Protein AF-A0A967WAJ5-F1 (afdb_monomer_lite)

Foldseek 3Di:
DCCVVPPDFAAFEEEEEQDDPCVVVVCCVVPVVCVVGYHYDYFYCDPVCPPRLVVLVVSLPPGQKYKYKYFPPGVSVVSCVVPFAWDDWDDDPRIIITMTGSD

Radius of gyration: 12.49 Å; chains: 1; bounding box: 31×26×28 Å

Structure (mmCIF, N/CA/C/O backbone):
data_AF-A0A967WAJ5-F1
#
_entry.id   AF-A0A967WAJ5-F1
#
loop_
_atom_site.group_PDB
_atom_site.id
_atom_site.type_symbol
_atom_site.label_atom_id
_atom_site.label_alt_id
_atom_site.label_comp_id
_atom_site.label_asym_id
_ato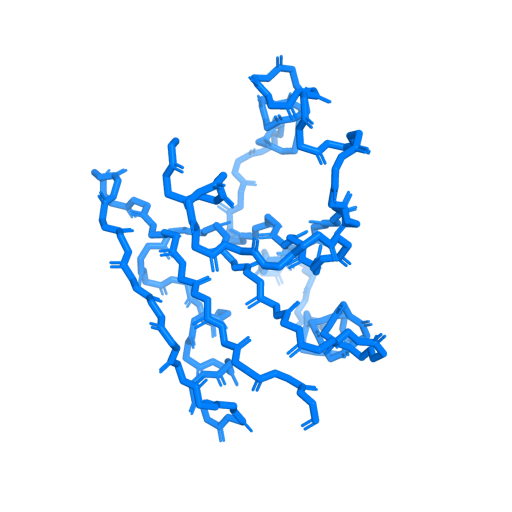m_site.label_entity_id
_atom_site.label_seq_id
_atom_site.pdbx_PDB_ins_code
_atom_site.Cartn_x
_atom_site.Cartn_y
_atom_site.Cartn_z
_atom_site.occupancy
_atom_site.B_iso_or_equiv
_atom_site.auth_seq_id
_atom_site.auth_comp_id
_atom_site.auth_asym_id
_atom_site.auth_atom_id
_atom_site.pdbx_PDB_model_num
ATOM 1 N N . GLU A 1 1 ? -4.943 13.243 3.981 1.00 66.88 1 GLU A N 1
ATOM 2 C CA . GLU A 1 1 ? -6.394 13.214 4.271 1.00 66.88 1 GLU A CA 1
ATOM 3 C C . GLU A 1 1 ? -7.033 11.904 3.836 1.00 66.88 1 GLU A C 1
ATOM 5 O O . GLU A 1 1 ? -7.656 11.297 4.688 1.00 66.88 1 GLU A O 1
ATOM 10 N N . ALA A 1 2 ? -6.779 11.408 2.617 1.00 78.44 2 ALA A N 1
ATOM 11 C CA . ALA A 1 2 ? -7.256 10.102 2.125 1.00 78.44 2 ALA A CA 1
ATOM 12 C C . ALA A 1 2 ? -7.174 8.956 3.158 1.00 78.44 2 ALA A C 1
ATOM 14 O O . ALA A 1 2 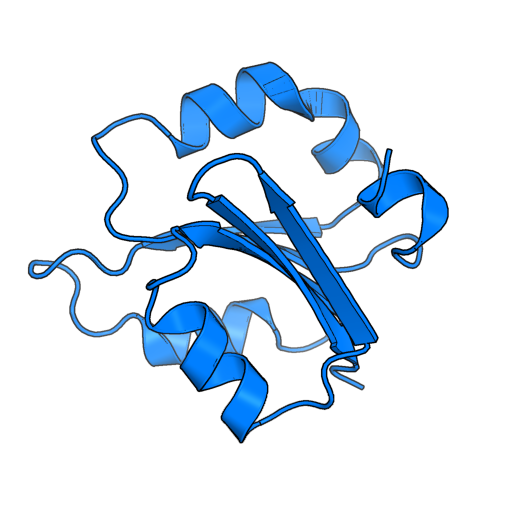? -8.201 8.460 3.599 1.00 78.44 2 ALA A O 1
ATOM 15 N N . LEU A 1 3 ? -5.980 8.622 3.674 1.00 79.81 3 LEU A N 1
ATOM 16 C CA . LEU A 1 3 ? -5.842 7.570 4.701 1.00 79.81 3 LEU A CA 1
ATOM 17 C C . LEU A 1 3 ? -6.704 7.802 5.953 1.00 79.81 3 LEU A C 1
ATOM 19 O O . LEU A 1 3 ? -7.209 6.851 6.528 1.00 79.81 3 LEU A O 1
ATOM 23 N N . ARG A 1 4 ? -6.899 9.054 6.383 1.00 79.31 4 ARG A N 1
ATOM 24 C CA . ARG A 1 4 ? -7.729 9.348 7.565 1.00 79.31 4 ARG A CA 1
ATOM 25 C C . ARG A 1 4 ? -9.223 9.186 7.293 1.00 79.31 4 ARG A C 1
ATOM 27 O O . ARG A 1 4 ? -9.968 8.954 8.237 1.00 79.31 4 ARG A O 1
ATOM 34 N N . ASN A 1 5 ? -9.646 9.363 6.046 1.00 83.12 5 ASN A N 1
ATOM 35 C CA . ASN A 1 5 ? -11.051 9.315 5.661 1.00 83.12 5 ASN A CA 1
ATOM 36 C C . ASN A 1 5 ? -11.477 7.903 5.245 1.00 83.12 5 ASN A C 1
ATOM 38 O O . ASN A 1 5 ? -12.609 7.513 5.519 1.00 83.12 5 ASN A O 1
ATOM 42 N N . ASP A 1 6 ? -10.569 7.151 4.619 1.00 86.44 6 ASP A N 1
ATOM 43 C CA . ASP A 1 6 ? -10.922 5.947 3.864 1.00 86.44 6 ASP A CA 1
ATOM 44 C C . ASP A 1 6 ? -10.317 4.654 4.434 1.00 86.44 6 ASP A C 1
ATOM 46 O O . ASP A 1 6 ? -10.857 3.572 4.193 1.00 86.44 6 ASP A O 1
ATOM 50 N N . ALA A 1 7 ? -9.212 4.728 5.187 1.00 85.88 7 ALA A N 1
ATOM 51 C CA . ALA A 1 7 ? -8.581 3.540 5.761 1.00 85.88 7 ALA A CA 1
ATOM 52 C C . ALA A 1 7 ? -9.214 3.159 7.106 1.00 85.88 7 ALA A C 1
ATOM 54 O O . ALA A 1 7 ? -9.475 4.012 7.959 1.00 85.88 7 ALA A O 1
ATOM 55 N N . LEU A 1 8 ? -9.414 1.858 7.329 1.00 87.44 8 LEU A N 1
ATOM 56 C CA . LEU A 1 8 ? -9.846 1.355 8.631 1.00 87.44 8 LEU A CA 1
ATOM 57 C C . LEU A 1 8 ? -8.738 1.533 9.688 1.00 87.44 8 LEU A C 1
ATOM 59 O O . LEU A 1 8 ? -7.556 1.370 9.370 1.00 87.44 8 LEU A O 1
ATOM 63 N N . PRO A 1 9 ? -9.088 1.813 10.959 1.00 84.94 9 PRO A N 1
ATOM 64 C CA . PRO A 1 9 ? -8.113 1.825 12.046 1.00 84.94 9 PRO A CA 1
ATOM 65 C C . PRO A 1 9 ? -7.336 0.505 12.114 1.00 84.94 9 PRO A C 1
ATOM 67 O O . PRO A 1 9 ? -7.939 -0.567 12.082 1.00 84.94 9 PRO A O 1
ATOM 70 N N . GLY A 1 10 ? -6.007 0.583 12.219 1.00 84.81 10 GLY A N 1
ATOM 71 C CA . GLY A 1 10 ? -5.143 -0.599 12.246 1.00 84.81 10 GLY A CA 1
ATOM 72 C C . GLY A 1 10 ? -4.859 -1.232 10.881 1.00 84.81 10 GLY A C 1
ATOM 73 O O . GLY A 1 10 ? -4.177 -2.249 10.845 1.00 84.81 10 GLY A O 1
ATOM 74 N N . ALA A 1 11 ? -5.328 -0.645 9.772 1.00 88.94 11 ALA A N 1
ATOM 75 C CA . ALA A 1 11 ? -4.940 -1.088 8.435 1.00 88.94 11 ALA A CA 1
ATOM 76 C C . ALA A 1 11 ? -3.412 -1.072 8.247 1.00 88.94 11 ALA A C 1
ATOM 78 O O . ALA A 1 11 ? -2.693 -0.257 8.842 1.00 88.94 11 ALA A O 1
ATOM 79 N N . ARG A 1 12 ? -2.929 -1.946 7.362 1.00 92.00 12 ARG A N 1
ATOM 80 C CA . ARG A 1 12 ? -1.536 -1.971 6.924 1.00 92.00 12 ARG A CA 1
ATOM 81 C C . ARG A 1 12 ? -1.286 -0.825 5.955 1.00 92.00 12 ARG A C 1
ATOM 83 O O . ARG A 1 12 ? -1.997 -0.697 4.962 1.00 92.00 12 ARG A O 1
ATOM 90 N N . VAL A 1 13 ? -0.228 -0.053 6.185 1.00 87.44 13 VAL A N 1
ATOM 91 C CA . VAL A 1 13 ? 0.310 0.901 5.204 1.00 87.44 13 VAL A CA 1
ATOM 92 C C . VAL A 1 13 ? 1.697 0.432 4.777 1.00 87.44 13 VAL A C 1
ATOM 94 O O . VAL A 1 13 ? 2.585 0.242 5.605 1.00 87.44 13 VAL A O 1
ATOM 97 N N . VAL A 1 14 ? 1.876 0.227 3.479 1.00 86.56 14 VAL A N 1
ATOM 98 C CA . VAL A 1 14 ? 3.139 -0.130 2.843 1.00 86.56 14 VAL A CA 1
ATOM 99 C C . VAL A 1 14 ? 3.655 1.079 2.083 1.00 86.56 14 VAL A C 1
ATOM 101 O O . VAL A 1 14 ? 2.934 1.689 1.295 1.00 86.56 14 VAL A O 1
ATOM 104 N N . VAL A 1 15 ? 4.919 1.399 2.300 1.00 85.25 15 VAL A N 1
ATOM 105 C CA . VAL A 1 15 ? 5.670 2.376 1.512 1.00 85.25 15 VAL A CA 1
ATOM 106 C C . VAL A 1 15 ? 6.612 1.597 0.607 1.00 85.25 15 VAL A C 1
ATOM 108 O O . VAL A 1 15 ? 7.337 0.726 1.090 1.00 85.25 15 VAL A O 1
ATOM 111 N N . GLY A 1 16 ? 6.577 1.810 -0.704 1.00 80.25 16 GLY A N 1
ATOM 112 C CA . GLY A 1 16 ? 7.365 0.959 -1.593 1.00 80.25 16 GLY A CA 1
ATOM 113 C C . GLY A 1 16 ? 7.726 1.558 -2.939 1.00 80.25 16 GLY A C 1
ATOM 114 O O . GLY A 1 16 ? 7.232 2.610 -3.328 1.00 80.25 16 GLY A O 1
ATOM 115 N N . GLY A 1 17 ? 8.593 0.847 -3.659 1.00 70.19 17 GLY A N 1
ATOM 116 C CA . GLY A 1 17 ? 9.124 1.245 -4.964 1.00 70.19 17 GLY A CA 1
ATOM 117 C C . GLY A 1 17 ? 10.648 1.146 -5.053 1.00 70.19 17 GLY A C 1
ATOM 118 O O . GLY A 1 17 ? 11.303 0.678 -4.117 1.00 70.19 17 GLY A O 1
ATOM 119 N N . ASP A 1 18 ? 11.182 1.578 -6.201 1.00 65.06 18 ASP A N 1
ATOM 120 C CA . ASP A 1 18 ? 12.613 1.829 -6.449 1.00 65.06 18 ASP A CA 1
ATOM 121 C C . ASP A 1 18 ? 12.989 3.151 -5.765 1.00 65.06 18 ASP A C 1
ATOM 123 O O . ASP A 1 18 ? 13.097 4.219 -6.375 1.00 65.06 18 ASP A O 1
ATOM 127 N N . GLU A 1 19 ? 12.985 3.124 -4.436 1.00 58.97 19 GLU A N 1
ATOM 128 C CA . GLU A 1 19 ? 13.165 4.323 -3.640 1.00 58.97 19 GLU A CA 1
ATOM 129 C C . GLU A 1 19 ? 14.635 4.741 -3.640 1.00 58.97 19 GLU A C 1
ATOM 131 O O . GLU A 1 19 ? 15.515 4.026 -3.158 1.00 58.97 19 GLU A O 1
ATOM 136 N N . ALA A 1 20 ? 14.909 5.972 -4.082 1.00 51.72 20 ALA A N 1
ATOM 137 C CA . ALA A 1 20 ? 16.189 6.601 -3.800 1.00 51.72 20 ALA A CA 1
ATOM 138 C C . ALA A 1 20 ? 16.445 6.569 -2.282 1.00 51.72 20 ALA A C 1
ATOM 140 O O . ALA A 1 20 ? 15.581 6.946 -1.487 1.00 51.72 20 ALA A O 1
ATOM 141 N N . SER A 1 21 ? 17.638 6.116 -1.890 1.00 50.72 21 SER A N 1
ATOM 142 C CA . SER A 1 21 ? 18.124 6.046 -0.504 1.00 50.72 21 SER A CA 1
ATOM 143 C C . SER A 1 21 ? 17.536 7.152 0.396 1.00 50.72 21 SER A C 1
ATOM 145 O O . SER A 1 21 ? 17.919 8.314 0.274 1.00 50.72 21 SER A O 1
ATOM 147 N N . GLY A 1 22 ? 16.629 6.799 1.316 1.00 54.12 22 GLY A N 1
ATOM 148 C CA . GLY A 1 22 ? 16.075 7.728 2.312 1.00 54.12 22 GLY A CA 1
ATOM 149 C C . GLY A 1 22 ? 14.579 8.043 2.217 1.00 54.12 22 GLY A C 1
ATOM 150 O O . GLY A 1 22 ? 14.094 8.771 3.080 1.00 54.12 22 GLY A O 1
ATOM 151 N N . ALA A 1 23 ? 13.827 7.495 1.261 1.00 59.09 23 ALA A N 1
ATOM 152 C CA . ALA A 1 23 ? 12.384 7.747 1.185 1.00 59.09 23 ALA A CA 1
ATOM 153 C C . ALA A 1 23 ? 11.579 7.133 2.353 1.00 59.09 23 ALA A C 1
ATOM 155 O O . ALA A 1 23 ? 10.699 7.817 2.866 1.00 59.09 23 ALA A O 1
ATOM 156 N N . GLN A 1 24 ? 12.003 6.003 2.935 1.00 60.28 24 GLN A N 1
ATOM 157 C CA . GLN A 1 24 ? 11.527 5.570 4.263 1.00 60.28 24 GLN A CA 1
ATOM 158 C C . GLN A 1 24 ? 11.695 6.657 5.342 1.00 60.28 24 GLN A C 1
ATOM 160 O O . GLN A 1 24 ? 10.772 6.913 6.104 1.00 60.28 24 GLN A O 1
ATOM 165 N N . ARG A 1 25 ? 12.853 7.334 5.399 1.00 62.34 25 ARG A N 1
ATOM 166 C CA . ARG A 1 25 ? 13.093 8.407 6.382 1.00 62.34 25 ARG A CA 1
ATOM 167 C C . ARG A 1 25 ? 12.206 9.615 6.100 1.00 62.34 25 ARG A C 1
ATOM 169 O O . ARG A 1 25 ? 11.624 10.156 7.025 1.00 62.34 25 ARG A O 1
ATOM 176 N N . VAL A 1 26 ? 12.076 10.020 4.837 1.00 60.53 26 VAL A N 1
ATOM 177 C CA . VAL A 1 26 ? 11.172 11.114 4.452 1.00 60.53 26 VAL A CA 1
ATOM 178 C C . VAL A 1 26 ? 9.726 10.760 4.796 1.00 60.53 26 VAL A C 1
ATOM 180 O O . VAL A 1 26 ? 9.000 11.617 5.294 1.00 60.53 26 VAL A O 1
ATOM 183 N N . PHE A 1 27 ? 9.309 9.511 4.591 1.00 65.88 27 PHE A N 1
ATOM 184 C CA . PHE A 1 27 ? 7.986 9.040 4.973 1.00 65.88 27 PHE A CA 1
ATOM 185 C C . PHE A 1 27 ? 7.794 9.073 6.494 1.00 65.88 27 PHE A C 1
ATOM 187 O O . PHE A 1 27 ? 6.814 9.643 6.969 1.00 65.88 27 PHE A O 1
ATOM 194 N N . ASP A 1 28 ? 8.745 8.534 7.256 1.00 65.00 28 ASP A N 1
ATOM 195 C CA . ASP A 1 28 ? 8.705 8.515 8.719 1.00 65.00 28 ASP A CA 1
ATOM 196 C C . ASP A 1 28 ? 8.688 9.937 9.312 1.00 65.00 28 ASP A C 1
ATOM 198 O O . ASP A 1 28 ? 7.873 10.229 10.191 1.00 65.00 28 ASP A O 1
ATOM 202 N N . ASP A 1 29 ? 9.513 10.846 8.782 1.00 64.50 29 ASP A N 1
ATOM 203 C CA . ASP A 1 29 ? 9.595 12.246 9.217 1.00 64.50 29 ASP A CA 1
ATOM 204 C C . ASP A 1 29 ? 8.324 13.035 8.852 1.00 64.50 29 ASP A C 1
ATOM 206 O O . ASP A 1 29 ? 7.846 13.863 9.630 1.00 64.50 29 ASP A O 1
ATOM 210 N N . THR A 1 30 ? 7.750 12.778 7.673 1.00 61.91 30 THR A N 1
ATOM 211 C CA . THR A 1 30 ? 6.575 13.511 7.168 1.00 61.91 30 THR A CA 1
ATOM 212 C C . THR A 1 30 ? 5.271 12.991 7.774 1.00 61.91 30 THR A C 1
ATOM 214 O O . THR A 1 30 ? 4.321 13.753 7.973 1.00 61.91 30 THR A O 1
ATOM 217 N N . TYR A 1 31 ? 5.210 11.697 8.089 1.00 65.62 31 TYR A N 1
ATOM 218 C CA . TYR A 1 31 ? 3.973 11.006 8.430 1.00 65.62 31 TYR A CA 1
ATOM 219 C C . TYR A 1 31 ? 4.039 10.256 9.764 1.00 65.62 31 TYR A C 1
ATOM 221 O O . TYR A 1 31 ? 3.375 9.235 9.931 1.00 65.62 31 TYR A O 1
ATOM 229 N N . ALA A 1 32 ? 4.738 10.796 10.765 1.00 69.44 32 ALA A N 1
ATOM 230 C CA . ALA A 1 32 ? 4.779 10.236 12.122 1.00 69.44 32 ALA A CA 1
ATOM 231 C C . ALA A 1 32 ? 3.383 9.934 12.720 1.00 69.44 32 ALA A C 1
ATOM 233 O O . ALA A 1 32 ? 3.221 9.006 13.510 1.00 69.44 32 ALA A O 1
ATOM 234 N N . PHE A 1 33 ? 2.344 10.676 12.313 1.00 70.31 33 PHE A N 1
ATOM 235 C CA . PHE A 1 33 ? 0.963 10.402 12.728 1.00 70.31 33 PHE A CA 1
ATOM 236 C C . PHE A 1 33 ? 0.413 9.067 12.194 1.00 70.31 33 PHE A C 1
ATOM 238 O O . PHE A 1 33 ? -0.474 8.494 12.822 1.00 70.31 33 PHE A O 1
ATOM 245 N N . LEU A 1 34 ? 0.904 8.571 11.052 1.00 71.69 34 LEU A N 1
ATOM 246 C CA . LEU A 1 34 ? 0.466 7.295 10.484 1.00 71.69 34 LEU A CA 1
ATOM 247 C C . LEU A 1 34 ? 0.914 6.131 11.361 1.00 71.69 34 LEU A C 1
ATOM 249 O O . LEU A 1 34 ? 0.115 5.236 11.607 1.00 71.69 34 LEU A O 1
ATOM 253 N N . GLN A 1 35 ? 2.126 6.191 11.920 1.00 72.12 35 GLN A N 1
ATOM 254 C CA . GLN A 1 35 ? 2.637 5.152 12.821 1.00 72.12 35 GLN A CA 1
ATOM 255 C C . GLN A 1 35 ? 1.822 5.023 14.123 1.00 72.12 35 GLN A C 1
ATOM 257 O O . GLN A 1 35 ? 1.879 3.995 14.788 1.00 72.12 35 GLN A O 1
ATOM 262 N N . GLN A 1 36 ? 1.054 6.051 14.504 1.00 77.75 36 GLN A N 1
ATOM 263 C CA . GLN A 1 36 ? 0.174 5.995 15.678 1.00 77.75 36 GLN A CA 1
ATOM 264 C C . GLN A 1 36 ? -1.177 5.324 15.394 1.00 77.75 36 GLN A C 1
ATOM 266 O O . GLN A 1 36 ? -1.838 4.881 16.331 1.00 77.75 36 GLN A O 1
ATOM 271 N N . GLN A 1 37 ? -1.620 5.295 14.133 1.00 81.31 37 GLN A N 1
ATOM 272 C CA . GLN A 1 37 ? -2.973 4.867 13.748 1.00 81.31 37 GLN A CA 1
ATOM 273 C C . GLN A 1 37 ? -2.993 3.604 12.876 1.00 81.31 37 GLN A C 1
ATOM 275 O O . GLN A 1 37 ? -4.017 2.920 12.816 1.00 81.31 37 GLN A O 1
ATOM 280 N N . PHE A 1 38 ? -1.877 3.299 12.217 1.00 84.88 38 PHE A N 1
ATOM 281 C CA . PHE A 1 38 ? -1.746 2.244 11.221 1.00 84.88 38 PHE A CA 1
ATOM 282 C C . PHE A 1 38 ? -0.477 1.428 11.458 1.00 84.88 38 PHE A C 1
ATOM 284 O O . PHE A 1 38 ? 0.502 1.922 12.020 1.00 84.88 38 PHE A O 1
ATOM 291 N N . ASP A 1 39 ? -0.480 0.185 10.983 1.00 87.06 39 ASP A N 1
ATOM 292 C CA . ASP A 1 39 ? 0.710 -0.662 10.989 1.00 87.06 39 ASP A CA 1
ATOM 293 C C . ASP A 1 39 ? 1.536 -0.375 9.727 1.00 87.06 39 ASP A C 1
ATOM 295 O O . ASP A 1 39 ? 1.203 -0.811 8.623 1.00 87.06 39 ASP A O 1
ATOM 299 N N . VAL A 1 40 ? 2.601 0.411 9.877 1.00 85.12 40 VAL A N 1
ATOM 300 C CA . VAL A 1 40 ? 3.412 0.911 8.759 1.00 85.12 40 VAL A CA 1
ATOM 301 C C . VAL A 1 40 ? 4.616 -0.001 8.508 1.00 85.12 40 VAL A C 1
ATOM 303 O O . VAL A 1 40 ? 5.320 -0.395 9.434 1.00 85.12 40 VAL A O 1
ATOM 306 N N . THR A 1 41 ? 4.885 -0.328 7.245 1.00 86.75 41 THR A N 1
ATOM 307 C CA . THR A 1 41 ? 6.104 -1.033 6.817 1.00 86.75 41 THR A CA 1
ATOM 308 C C . THR A 1 41 ? 6.550 -0.567 5.433 1.00 86.75 41 THR A C 1
ATOM 310 O O . THR A 1 41 ? 5.855 0.221 4.792 1.00 86.75 41 THR A O 1
ATOM 313 N N . SER A 1 42 ? 7.686 -1.072 4.950 1.00 85.81 42 SER A N 1
ATOM 314 C CA . SER A 1 42 ? 8.144 -0.821 3.588 1.00 85.81 42 SER A CA 1
ATOM 315 C C . SER A 1 42 ? 8.600 -2.050 2.829 1.00 85.81 42 SER A C 1
ATOM 317 O O . SER A 1 42 ? 9.099 -3.031 3.387 1.00 85.81 42 SER A O 1
ATOM 319 N N . VAL A 1 43 ? 8.416 -1.976 1.512 1.00 86.56 43 VAL A N 1
ATOM 320 C CA . VAL A 1 43 ? 8.820 -3.004 0.556 1.00 86.56 43 VAL A CA 1
ATOM 321 C C . VAL A 1 43 ? 9.539 -2.336 -0.613 1.00 86.56 43 VAL A C 1
ATOM 323 O O . VAL A 1 43 ? 8.926 -1.705 -1.467 1.00 86.56 43 VAL A O 1
ATOM 326 N N . GLN A 1 44 ? 10.859 -2.501 -0.653 1.00 84.12 44 GLN A N 1
ATOM 327 C CA . GLN A 1 44 ? 11.702 -2.013 -1.748 1.00 84.12 44 GLN A CA 1
ATOM 328 C C . GLN A 1 44 ? 11.739 -3.002 -2.911 1.00 84.12 44 GLN A C 1
ATOM 330 O O . GLN A 1 44 ? 11.845 -4.214 -2.680 1.00 84.12 44 GLN A O 1
ATOM 335 N N . THR A 1 45 ? 11.706 -2.478 -4.136 1.00 81.00 45 THR A N 1
ATOM 336 C CA . THR A 1 45 ? 11.715 -3.261 -5.386 1.00 81.00 45 THR A CA 1
ATOM 337 C C . THR A 1 45 ? 13.010 -3.124 -6.186 1.00 81.00 45 THR A C 1
ATOM 339 O O . THR A 1 45 ? 13.051 -3.547 -7.339 1.00 81.00 45 THR A O 1
ATOM 342 N N . ASP A 1 46 ? 14.052 -2.534 -5.598 1.00 77.06 46 ASP A N 1
ATOM 343 C CA . ASP A 1 46 ? 15.339 -2.304 -6.255 1.00 77.06 46 ASP A CA 1
ATOM 344 C C . ASP A 1 46 ? 15.907 -3.589 -6.881 1.00 77.06 46 ASP A C 1
ATOM 346 O O . ASP A 1 46 ? 15.812 -4.686 -6.320 1.00 77.06 46 ASP A O 1
ATOM 350 N N . TRP A 1 47 ? 16.593 -3.443 -8.015 1.00 68.81 47 TRP A N 1
ATOM 351 C CA . TRP A 1 47 ? 17.159 -4.556 -8.789 1.00 68.81 47 TRP A CA 1
ATOM 352 C C . TRP A 1 47 ? 18.154 -5.438 -8.007 1.00 68.81 47 TRP A C 1
ATOM 354 O O . TRP A 1 47 ? 18.325 -6.610 -8.341 1.00 68.81 47 TRP A O 1
ATOM 364 N N . TRP A 1 48 ? 18.800 -4.912 -6.958 1.00 68.12 48 TRP A N 1
ATOM 365 C CA . TRP A 1 48 ? 19.687 -5.676 -6.067 1.00 68.12 48 TRP A CA 1
ATOM 366 C C . TRP A 1 48 ? 18.947 -6.447 -4.957 1.00 68.12 48 TRP A C 1
ATOM 368 O O . TRP A 1 48 ? 19.582 -7.186 -4.205 1.00 68.12 48 TRP A O 1
ATOM 378 N N . TYR A 1 49 ? 17.620 -6.292 -4.847 1.00 67.31 49 TYR A N 1
ATOM 379 C CA . TYR A 1 49 ? 16.743 -6.967 -3.879 1.00 67.31 49 TYR A CA 1
ATOM 380 C C . TYR A 1 49 ? 15.527 -7.623 -4.576 1.00 67.31 49 TYR A C 1
ATOM 382 O O . TYR A 1 49 ? 14.371 -7.318 -4.260 1.00 67.31 49 TYR A O 1
ATOM 390 N N . PRO A 1 50 ? 15.767 -8.556 -5.520 1.00 66.81 50 PRO A N 1
ATOM 391 C CA . PRO A 1 50 ? 14.743 -9.045 -6.448 1.00 66.81 50 PRO A CA 1
ATOM 392 C C . PRO A 1 50 ? 13.581 -9.789 -5.770 1.00 66.81 50 PRO A C 1
ATOM 394 O O . PRO A 1 50 ? 12.463 -9.759 -6.277 1.00 66.81 50 PRO A O 1
ATOM 397 N N . ASP A 1 51 ? 13.795 -10.386 -4.593 1.00 83.88 51 ASP A N 1
ATOM 398 C CA . ASP A 1 51 ? 12.773 -11.142 -3.855 1.00 83.88 51 ASP A CA 1
ATOM 399 C C . ASP A 1 51 ? 11.847 -10.217 -3.035 1.00 83.88 51 ASP A C 1
ATOM 401 O O . ASP A 1 51 ? 11.744 -10.301 -1.803 1.00 83.88 51 ASP A O 1
ATOM 405 N N . TRP A 1 52 ? 11.193 -9.258 -3.691 1.00 88.56 52 TRP A N 1
ATOM 406 C CA . TRP A 1 52 ? 10.231 -8.355 -3.044 1.00 88.56 52 TRP A CA 1
ATOM 407 C C . TRP A 1 52 ? 8.845 -8.979 -2.867 1.00 88.56 52 TRP A C 1
ATOM 409 O O . TRP A 1 52 ? 8.185 -8.690 -1.869 1.00 88.56 52 TRP A O 1
ATOM 419 N N . GLU A 1 53 ? 8.417 -9.887 -3.748 1.00 92.19 53 GLU A N 1
ATOM 420 C CA . GLU A 1 53 ? 7.069 -10.477 -3.692 1.00 92.19 53 GLU A CA 1
ATOM 421 C C . GLU A 1 53 ? 6.778 -11.199 -2.365 1.00 92.19 53 GLU A C 1
ATOM 423 O O . GLU A 1 53 ? 5.725 -10.949 -1.773 1.00 92.19 53 GLU A O 1
ATOM 428 N N . PRO A 1 54 ? 7.687 -12.029 -1.802 1.00 91.69 54 PRO A N 1
ATOM 429 C CA . PRO A 1 54 ? 7.434 -12.669 -0.512 1.00 91.69 54 PRO A CA 1
ATOM 430 C C . PRO A 1 54 ? 7.347 -11.662 0.640 1.00 91.69 54 PRO A C 1
ATOM 432 O O . PRO A 1 54 ? 6.652 -11.905 1.627 1.00 91.69 54 PRO A O 1
ATOM 435 N N . ARG A 1 55 ? 8.051 -10.528 0.534 1.00 90.44 55 ARG A N 1
ATOM 436 C CA . ARG A 1 55 ? 7.982 -9.440 1.520 1.00 90.44 55 ARG A CA 1
ATOM 437 C C . ARG A 1 55 ? 6.649 -8.709 1.413 1.00 90.44 55 ARG A C 1
ATOM 439 O O . ARG A 1 55 ? 6.029 -8.461 2.442 1.00 90.44 55 ARG A O 1
ATOM 446 N N . MET A 1 56 ? 6.172 -8.468 0.194 1.00 92.38 56 MET A N 1
ATOM 447 C CA . MET A 1 56 ? 4.853 -7.888 -0.048 1.00 92.38 56 MET A CA 1
ATOM 448 C C . MET A 1 56 ? 3.727 -8.789 0.468 1.00 92.38 56 MET A C 1
ATOM 450 O O . MET A 1 56 ? 2.827 -8.322 1.163 1.00 92.38 56 MET A O 1
ATOM 454 N N . ALA A 1 57 ? 3.823 -10.099 0.228 1.00 92.75 57 ALA A N 1
ATOM 455 C CA . ALA A 1 57 ? 2.875 -11.071 0.764 1.00 92.75 57 ALA A CA 1
ATOM 456 C C . ALA A 1 57 ? 2.836 -11.060 2.297 1.00 92.75 57 ALA A C 1
ATOM 458 O O . ALA A 1 57 ? 1.759 -11.054 2.885 1.00 92.75 57 ALA A O 1
ATOM 459 N N . ARG A 1 58 ? 4.002 -11.002 2.954 1.00 91.00 58 ARG A N 1
ATOM 460 C CA . ARG A 1 58 ? 4.082 -10.874 4.418 1.00 91.00 58 ARG A CA 1
ATOM 461 C C . ARG A 1 58 ? 3.517 -9.549 4.920 1.00 91.00 58 ARG A C 1
ATOM 463 O O . ARG A 1 58 ? 2.899 -9.547 5.975 1.00 91.00 58 ARG A O 1
ATOM 470 N N . ALA A 1 59 ? 3.729 -8.455 4.190 1.00 90.56 59 ALA A N 1
ATOM 471 C CA . ALA A 1 59 ? 3.216 -7.143 4.564 1.00 90.56 59 ALA A CA 1
ATOM 472 C C . ALA A 1 59 ? 1.680 -7.104 4.530 1.00 90.56 59 ALA A C 1
ATOM 474 O O . ALA A 1 59 ? 1.075 -6.583 5.462 1.00 90.56 59 ALA A O 1
ATOM 475 N N . ALA A 1 60 ? 1.062 -7.694 3.503 1.00 90.75 60 ALA A N 1
ATOM 476 C CA . ALA A 1 60 ? -0.395 -7.757 3.371 1.00 90.75 60 ALA A CA 1
ATOM 477 C C . ALA A 1 60 ? -1.054 -8.764 4.334 1.00 90.75 60 ALA A C 1
ATOM 479 O O . ALA A 1 60 ? -2.218 -8.620 4.696 1.00 90.75 60 ALA A O 1
ATOM 480 N N . HIS A 1 61 ? -0.325 -9.801 4.753 1.00 90.31 61 HIS A N 1
ATOM 481 C CA . HIS A 1 61 ? -0.881 -10.887 5.551 1.00 90.31 61 HIS A CA 1
ATOM 482 C C . HIS A 1 61 ? -1.340 -10.436 6.947 1.00 90.31 61 HIS A C 1
ATOM 484 O O . HIS A 1 61 ? -0.581 -9.831 7.704 1.00 90.31 61 HIS A O 1
ATOM 490 N N . GLY A 1 62 ? -2.547 -10.856 7.337 1.00 85.12 62 GLY A N 1
ATOM 491 C CA . GLY A 1 62 ? -3.092 -10.632 8.680 1.00 85.12 62 GLY A CA 1
ATOM 492 C C . GLY A 1 62 ? -3.741 -9.262 8.880 1.00 85.12 62 GLY A C 1
ATOM 493 O O . GLY A 1 62 ? -3.995 -8.892 10.024 1.00 85.12 62 GLY A O 1
ATOM 494 N N . HIS A 1 63 ? -4.006 -8.532 7.794 1.00 90.38 63 HIS A N 1
ATOM 495 C CA . HIS A 1 63 ? -4.664 -7.228 7.813 1.00 90.38 63 HIS A CA 1
ATOM 496 C C . HIS A 1 63 ? -5.910 -7.246 6.938 1.00 90.38 63 HIS A C 1
ATOM 498 O O . HIS A 1 63 ? -5.863 -7.716 5.807 1.00 90.38 63 HIS A O 1
ATOM 504 N N . ASP A 1 64 ? -7.001 -6.664 7.431 1.00 92.50 64 ASP A N 1
ATOM 505 C CA . ASP A 1 64 ? -8.249 -6.525 6.670 1.00 92.50 64 ASP A CA 1
ATOM 506 C C . ASP A 1 64 ? -8.107 -5.585 5.465 1.00 92.50 64 ASP A C 1
ATOM 508 O O . ASP A 1 64 ? -8.812 -5.713 4.469 1.00 92.50 64 ASP A O 1
ATOM 512 N N . GLN A 1 65 ? -7.220 -4.597 5.571 1.00 94.88 65 GLN A N 1
ATOM 513 C CA . GLN A 1 65 ? -6.937 -3.649 4.504 1.00 94.88 65 GLN A CA 1
ATOM 514 C C . GLN A 1 65 ? -5.444 -3.401 4.400 1.00 94.88 65 GLN A C 1
ATOM 516 O O . GLN A 1 65 ? -4.767 -3.167 5.406 1.00 94.88 65 GLN A O 1
ATOM 521 N N . THR A 1 66 ? -4.970 -3.355 3.160 1.00 95.56 66 THR A N 1
ATOM 522 C CA . THR A 1 66 ? -3.608 -2.952 2.825 1.00 95.56 66 THR A CA 1
ATOM 523 C C . THR A 1 66 ? -3.657 -1.711 1.953 1.00 95.56 66 THR A C 1
ATOM 525 O O . THR A 1 66 ? -4.348 -1.677 0.940 1.00 95.56 66 THR A O 1
ATOM 528 N N . TRP A 1 67 ? -2.908 -0.689 2.344 1.00 94.62 67 TRP A N 1
ATOM 529 C CA . TRP A 1 67 ? -2.718 0.550 1.606 1.00 94.62 67 TRP A CA 1
ATOM 530 C C . TRP A 1 67 ? -1.270 0.637 1.141 1.00 94.62 67 TRP A C 1
ATOM 532 O O . TRP A 1 67 ? -0.365 0.364 1.919 1.00 94.62 67 TRP A O 1
ATOM 542 N N . LEU A 1 68 ? -1.042 1.019 -0.110 1.00 92.44 68 LEU A N 1
ATOM 543 C CA . LEU A 1 68 ? 0.284 1.170 -0.702 1.00 92.44 68 LEU A CA 1
ATOM 544 C C . LEU A 1 68 ? 0.473 2.607 -1.157 1.00 92.44 68 LEU A C 1
ATOM 546 O O . LEU A 1 68 ? -0.328 3.107 -1.948 1.00 92.44 68 LEU A O 1
ATOM 550 N N . TYR A 1 69 ? 1.556 3.223 -0.703 1.00 88.88 69 TYR A N 1
ATOM 551 C CA . TYR A 1 69 ? 2.083 4.457 -1.257 1.00 88.88 69 TYR A CA 1
ATOM 552 C C . TYR A 1 69 ? 3.384 4.156 -2.008 1.00 88.88 69 TYR A C 1
ATOM 554 O O . TYR A 1 69 ? 4.379 3.773 -1.391 1.00 88.88 69 TYR A O 1
ATOM 562 N N . ALA A 1 70 ? 3.358 4.278 -3.334 1.00 88.31 70 ALA A N 1
ATOM 563 C CA . ALA A 1 70 ? 4.482 3.963 -4.217 1.00 88.31 70 ALA A CA 1
ATOM 564 C C . ALA A 1 70 ? 4.415 4.792 -5.516 1.00 88.31 70 ALA A C 1
ATOM 566 O O . ALA A 1 70 ? 3.377 5.408 -5.779 1.00 88.31 70 ALA A O 1
ATOM 567 N N . PRO A 1 71 ? 5.474 4.837 -6.351 1.00 87.56 71 PRO A N 1
ATOM 568 C CA . PRO A 1 71 ? 5.370 5.375 -7.706 1.00 87.56 71 PRO A CA 1
ATOM 569 C C . PRO A 1 71 ? 4.234 4.696 -8.485 1.00 87.56 71 PRO A C 1
ATOM 571 O O . PRO A 1 71 ? 4.012 3.495 -8.331 1.00 87.56 71 PRO A O 1
ATOM 574 N N . ALA A 1 72 ? 3.505 5.446 -9.315 1.00 88.12 72 ALA A N 1
ATOM 575 C CA . ALA A 1 72 ? 2.299 4.945 -9.987 1.00 88.12 72 ALA A CA 1
ATOM 576 C C . ALA A 1 72 ? 2.554 3.753 -10.937 1.00 88.12 72 ALA A C 1
ATOM 578 O O . ALA A 1 72 ? 1.641 2.977 -11.214 1.00 88.12 72 ALA A O 1
ATOM 579 N N . ASP A 1 73 ? 3.784 3.602 -11.424 1.00 86.81 73 ASP A N 1
ATOM 580 C CA . ASP A 1 73 ? 4.268 2.506 -12.268 1.00 86.81 73 ASP A CA 1
ATOM 581 C C . ASP A 1 73 ? 4.960 1.379 -11.477 1.00 86.81 73 ASP A C 1
ATOM 583 O O . ASP A 1 73 ? 5.476 0.428 -12.067 1.00 86.81 73 ASP A O 1
ATOM 587 N N . SER A 1 74 ? 4.955 1.450 -10.142 1.00 88.25 74 SER A N 1
ATOM 588 C CA . SER A 1 74 ? 5.552 0.431 -9.281 1.00 88.25 74 SER A CA 1
ATOM 589 C C . SER A 1 74 ? 4.894 -0.940 -9.496 1.00 88.25 74 SER A C 1
ATOM 591 O O . SER A 1 74 ? 3.660 -1.047 -9.468 1.00 88.25 74 SER A O 1
ATOM 593 N N . PRO A 1 75 ? 5.684 -2.028 -9.609 1.00 90.81 75 PRO A N 1
ATOM 594 C CA . PRO A 1 75 ? 5.148 -3.380 -9.782 1.00 90.81 75 PRO A CA 1
ATOM 595 C C . PRO A 1 75 ? 4.313 -3.845 -8.578 1.00 90.81 75 PRO A C 1
ATOM 597 O O . PRO A 1 75 ? 3.505 -4.764 -8.702 1.00 90.81 75 PRO A O 1
ATOM 600 N N . LEU A 1 76 ? 4.459 -3.188 -7.423 1.00 91.81 76 LEU A N 1
ATOM 601 C CA . LEU A 1 76 ? 3.686 -3.471 -6.216 1.00 91.81 76 LEU A CA 1
ATOM 602 C C . LEU A 1 76 ? 2.181 -3.222 -6.409 1.00 91.81 76 LEU A C 1
ATOM 604 O O . LEU A 1 76 ? 1.371 -3.977 -5.872 1.00 91.81 76 LEU A O 1
ATOM 608 N N . HIS A 1 77 ? 1.801 -2.200 -7.189 1.00 93.12 77 HIS A N 1
ATOM 609 C CA . HIS A 1 77 ? 0.393 -1.920 -7.486 1.00 93.12 77 HIS A CA 1
ATOM 610 C C . HIS A 1 77 ? -0.237 -3.059 -8.290 1.00 93.12 77 HIS A C 1
ATOM 612 O O . HIS A 1 77 ? -1.289 -3.569 -7.909 1.00 93.12 77 HIS A O 1
ATOM 618 N N . ALA A 1 78 ? 0.438 -3.490 -9.360 1.00 93.94 78 ALA A N 1
ATOM 619 C CA . ALA A 1 78 ? -0.026 -4.588 -10.203 1.00 93.94 78 ALA A CA 1
ATOM 620 C C . ALA A 1 78 ? -0.115 -5.902 -9.413 1.00 93.94 78 ALA A C 1
ATOM 622 O O . ALA A 1 78 ? -1.114 -6.612 -9.489 1.00 93.94 78 ALA A O 1
ATOM 623 N N . TRP A 1 79 ? 0.890 -6.188 -8.581 1.00 95.00 79 TRP A N 1
ATOM 624 C CA . TRP A 1 79 ? 0.911 -7.392 -7.754 1.00 95.00 79 TRP A CA 1
ATOM 625 C C . TRP A 1 79 ? -0.279 -7.474 -6.789 1.00 95.00 79 TRP A C 1
ATOM 627 O O . TRP A 1 79 ? -0.838 -8.557 -6.595 1.00 95.00 79 TRP A O 1
ATOM 637 N N . LEU A 1 80 ? -0.680 -6.346 -6.190 1.00 96.00 80 LEU A N 1
ATOM 638 C CA . LEU A 1 80 ? -1.861 -6.281 -5.327 1.00 96.00 80 LEU A CA 1
ATOM 639 C C . LEU A 1 80 ? -3.167 -6.383 -6.122 1.00 96.00 80 LEU A C 1
ATOM 641 O O . LEU A 1 80 ? -4.073 -7.086 -5.681 1.00 96.00 80 LEU A O 1
ATOM 645 N N . ASP A 1 81 ? -3.258 -5.753 -7.295 1.00 96.75 81 ASP A N 1
ATOM 646 C CA . ASP A 1 81 ? -4.445 -5.835 -8.161 1.00 96.75 81 ASP A CA 1
ATOM 647 C C . ASP A 1 81 ? -4.744 -7.255 -8.641 1.00 96.75 81 ASP A C 1
ATOM 649 O O . ASP A 1 81 ? -5.903 -7.632 -8.793 1.00 96.75 81 ASP A O 1
ATOM 653 N N . GLU A 1 82 ? -3.708 -8.060 -8.865 1.00 96.81 82 GLU A N 1
ATOM 654 C CA . GLU A 1 82 ? -3.858 -9.465 -9.248 1.00 96.81 82 GLU A CA 1
ATOM 655 C C . GLU A 1 82 ? -4.452 -10.338 -8.131 1.00 96.81 82 GLU A C 1
ATOM 657 O O . GLU A 1 82 ? -4.919 -11.446 -8.402 1.00 96.81 82 GLU A O 1
ATOM 662 N N . ARG A 1 83 ? -4.388 -9.885 -6.872 1.00 96.12 83 ARG A N 1
ATOM 663 C CA . ARG A 1 83 ? -4.654 -10.715 -5.684 1.00 96.12 83 ARG A CA 1
ATOM 664 C C . ARG A 1 83 ? -5.829 -10.230 -4.850 1.00 96.12 83 ARG A C 1
ATOM 666 O O . ARG A 1 83 ? -6.483 -11.049 -4.212 1.00 96.12 83 ARG A O 1
ATOM 673 N N . TYR A 1 84 ? -6.096 -8.931 -4.855 1.00 96.75 84 TYR A N 1
ATOM 674 C CA . TYR A 1 84 ? -7.038 -8.301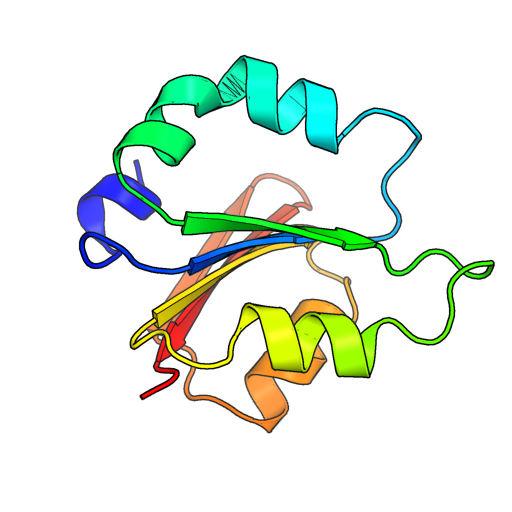 -3.943 1.00 96.75 84 TYR A CA 1
ATOM 675 C C . TYR A 1 84 ? -7.934 -7.304 -4.667 1.00 96.75 84 TYR A C 1
ATOM 677 O O . TYR A 1 84 ? -7.569 -6.719 -5.686 1.00 96.75 84 TYR A O 1
ATOM 685 N N . THR A 1 85 ? -9.123 -7.069 -4.111 1.00 96.62 85 THR A N 1
ATOM 686 C CA . THR A 1 85 ? -10.045 -6.082 -4.680 1.00 96.62 85 THR A CA 1
ATOM 687 C C . THR A 1 85 ? -9.601 -4.685 -4.273 1.00 96.62 85 THR A C 1
ATOM 689 O O . THR A 1 85 ? -9.572 -4.350 -3.089 1.00 96.62 85 THR A O 1
ATOM 692 N N . ARG A 1 86 ? -9.271 -3.853 -5.261 1.00 96.75 86 ARG A N 1
ATOM 693 C CA . ARG A 1 86 ? -8.933 -2.448 -5.040 1.00 96.75 86 ARG A CA 1
ATOM 694 C C . ARG A 1 86 ? -10.164 -1.672 -4.561 1.00 96.75 86 ARG A C 1
ATOM 696 O O . ARG A 1 86 ? -11.221 -1.738 -5.184 1.00 96.75 86 ARG A O 1
ATOM 703 N N . ILE A 1 87 ? -10.007 -0.914 -3.478 1.00 96.44 87 ILE A N 1
ATOM 704 C CA . ILE A 1 87 ? -11.075 -0.120 -2.847 1.00 96.44 87 ILE A CA 1
ATOM 705 C C . ILE A 1 87 ? -10.900 1.387 -3.047 1.00 96.44 87 ILE A C 1
ATOM 707 O O . ILE A 1 87 ? -11.882 2.123 -2.993 1.00 96.44 87 ILE A O 1
ATOM 711 N N . ALA A 1 88 ? -9.673 1.856 -3.293 1.00 94.94 88 ALA A N 1
ATOM 712 C CA . ALA A 1 88 ? -9.392 3.274 -3.498 1.00 94.94 88 ALA A CA 1
ATOM 713 C C . ALA A 1 88 ? -8.090 3.503 -4.277 1.00 94.94 88 ALA A C 1
ATOM 715 O O . ALA A 1 88 ? -7.170 2.684 -4.224 1.00 94.94 88 ALA A O 1
ATOM 716 N N . THR A 1 89 ? -8.004 4.653 -4.950 1.00 94.94 89 THR A N 1
ATOM 717 C CA . THR A 1 89 ? -6.793 5.154 -5.612 1.00 94.94 89 THR A CA 1
ATOM 718 C C . THR A 1 89 ? -6.773 6.678 -5.591 1.00 94.94 89 THR A C 1
ATOM 720 O O . THR A 1 89 ? -7.763 7.321 -5.933 1.00 94.94 89 THR A O 1
ATOM 723 N N . PHE A 1 90 ? -5.618 7.245 -5.253 1.00 91.19 90 PHE A N 1
ATOM 724 C CA . PHE A 1 90 ? -5.346 8.677 -5.242 1.00 91.19 90 PHE A CA 1
ATOM 725 C C . PHE A 1 90 ? -4.019 8.948 -5.950 1.00 91.19 90 PHE A C 1
ATOM 727 O O . PHE A 1 90 ? -2.991 8.387 -5.569 1.00 91.19 90 PHE A O 1
ATOM 734 N N . ASP A 1 91 ? -4.045 9.809 -6.968 1.00 89.69 91 ASP A N 1
ATOM 735 C CA . ASP A 1 91 ? -2.832 10.305 -7.620 1.00 89.69 91 ASP A CA 1
ATOM 736 C C . ASP A 1 91 ? -2.216 11.450 -6.809 1.00 89.69 91 ASP A C 1
ATOM 738 O O . ASP A 1 91 ? -2.914 12.343 -6.322 1.00 89.69 91 ASP A O 1
ATOM 742 N N . LEU A 1 92 ? -0.899 11.390 -6.651 1.00 84.12 92 LEU A N 1
ATOM 743 C CA . LEU A 1 92 ? -0.082 12.303 -5.868 1.00 84.12 92 LEU A CA 1
ATOM 744 C C . LEU A 1 92 ? 1.147 12.719 -6.689 1.00 84.12 92 LEU A C 1
ATOM 746 O O . LEU A 1 92 ? 2.283 12.588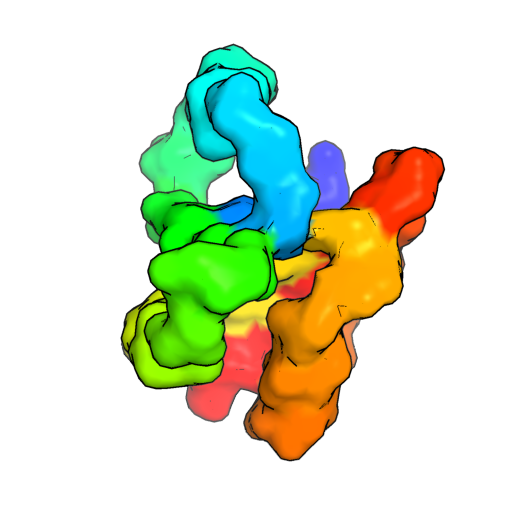 -6.239 1.00 84.12 92 LEU A O 1
ATOM 750 N N . ASN A 1 93 ? 0.914 13.240 -7.901 1.00 81.44 93 ASN A N 1
ATOM 751 C CA . ASN A 1 93 ? 1.946 13.769 -8.802 1.00 81.44 93 ASN A CA 1
ATOM 752 C C . ASN A 1 93 ? 3.021 12.726 -9.163 1.00 81.44 93 ASN A C 1
ATOM 754 O O . ASN A 1 93 ? 4.211 12.925 -8.916 1.00 81.44 93 ASN A O 1
ATOM 758 N N . GLY A 1 94 ? 2.597 11.604 -9.747 1.00 79.81 94 GLY A N 1
ATOM 759 C CA . GLY A 1 94 ? 3.485 10.501 -10.144 1.00 79.81 94 GLY A CA 1
ATOM 760 C C . GLY A 1 94 ? 3.700 9.448 -9.053 1.00 79.81 94 GLY A C 1
ATOM 761 O O . GLY A 1 94 ? 4.148 8.342 -9.349 1.00 79.81 94 GLY A O 1
ATOM 762 N N . TRP A 1 95 ? 3.306 9.752 -7.818 1.00 85.69 95 TRP A N 1
ATOM 763 C CA . TRP A 1 95 ? 3.075 8.757 -6.776 1.00 85.69 95 TRP A CA 1
ATOM 764 C C . TRP A 1 95 ? 1.597 8.405 -6.704 1.00 85.69 95 TRP A C 1
ATOM 766 O O . TRP A 1 95 ? 0.736 9.212 -7.046 1.00 85.69 95 TRP A O 1
ATOM 776 N N . GLN A 1 96 ? 1.296 7.207 -6.230 1.00 89.56 96 GLN A N 1
ATOM 777 C CA . GLN A 1 96 ? -0.058 6.732 -6.048 1.00 89.56 96 GLN A CA 1
ATOM 778 C C . GLN A 1 96 ? -0.227 6.187 -4.633 1.00 89.56 96 GLN A C 1
ATOM 780 O O . GLN A 1 96 ? 0.580 5.397 -4.148 1.00 89.56 96 GLN A O 1
ATOM 785 N N . LEU A 1 97 ? -1.315 6.598 -3.987 1.00 91.62 97 LEU A N 1
ATOM 786 C CA . LEU A 1 97 ? -1.840 5.932 -2.805 1.00 91.62 97 LEU A CA 1
ATOM 787 C C . LEU A 1 97 ? -3.031 5.077 -3.233 1.00 91.62 97 LEU A C 1
ATOM 789 O O . LEU A 1 97 ? -4.053 5.616 -3.653 1.00 91.62 97 LEU A O 1
ATOM 793 N N . SER A 1 98 ? -2.922 3.762 -3.101 1.00 94.50 98 SER A N 1
ATOM 794 C CA . SER A 1 98 ? -4.012 2.830 -3.400 1.00 94.50 98 SER A CA 1
ATOM 795 C C . SER A 1 98 ? -4.325 1.962 -2.187 1.00 94.50 98 SER A C 1
ATOM 797 O O . SER A 1 98 ? -3.451 1.718 -1.360 1.00 94.50 98 SER A O 1
ATOM 799 N N . GLY A 1 99 ? -5.577 1.532 -2.062 1.00 95.94 99 GLY A N 1
ATOM 800 C CA . GLY A 1 99 ? -6.048 0.655 -0.991 1.00 95.94 99 GLY A CA 1
ATOM 801 C C . GLY A 1 99 ? -6.697 -0.600 -1.560 1.00 95.94 99 GLY A C 1
ATOM 802 O O . GLY A 1 99 ? -7.370 -0.529 -2.592 1.00 95.94 99 GLY A O 1
ATOM 803 N N . TRP A 1 100 ? -6.539 -1.727 -0.869 1.00 97.50 100 TRP A N 1
ATOM 804 C CA . TRP A 1 100 ? -7.13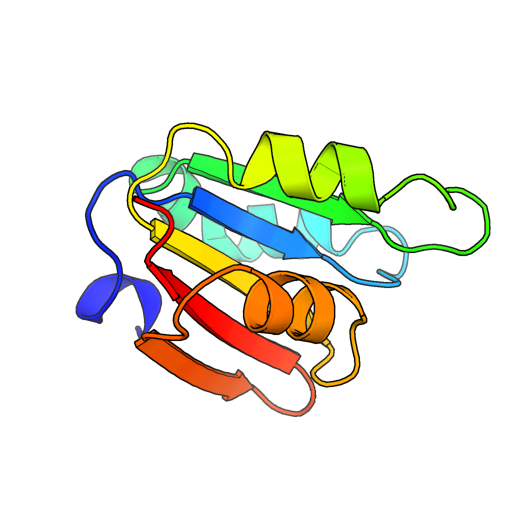6 -3.017 -1.213 1.00 97.50 100 TRP A CA 1
ATOM 805 C C . TRP A 1 100 ? -7.786 -3.661 0.011 1.00 97.50 100 TRP A C 1
ATOM 807 O O . TRP A 1 100 ? -7.297 -3.515 1.134 1.00 97.50 100 TRP A O 1
ATOM 817 N N . ASP A 1 101 ? -8.879 -4.382 -0.229 1.00 95.81 101 ASP A N 1
ATOM 818 C CA . ASP A 1 101 ? -9.488 -5.293 0.743 1.00 95.81 101 ASP A CA 1
ATOM 819 C C . ASP A 1 101 ? -8.678 -6.597 0.769 1.00 95.81 101 ASP A C 1
ATOM 821 O O . ASP A 1 101 ? -8.606 -7.302 -0.243 1.00 95.81 101 ASP A O 1
ATOM 825 N N . THR A 1 102 ? -8.020 -6.869 1.898 1.00 92.88 102 THR A N 1
ATOM 826 C CA . THR A 1 102 ? -7.095 -8.001 2.088 1.00 92.88 102 THR A CA 1
ATOM 827 C C . THR A 1 102 ? -7.593 -9.017 3.120 1.00 92.88 102 THR A C 1
ATOM 829 O O . THR A 1 102 ? -6.800 -9.824 3.607 1.00 92.88 102 THR A O 1
ATOM 832 N N . ARG A 1 103 ? -8.893 -8.976 3.447 1.00 88.25 103 ARG A N 1
ATOM 833 C CA . ARG A 1 103 ? -9.568 -9.979 4.286 1.00 88.25 103 ARG A CA 1
ATOM 834 C C . ARG A 1 103 ? -9.599 -11.378 3.676 1.00 88.25 103 ARG A C 1
ATOM 836 O O . ARG A 1 10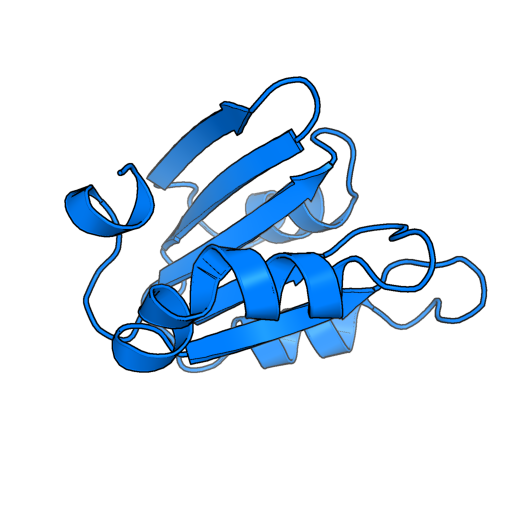3 ? -9.691 -11.499 2.434 1.00 88.25 103 ARG A O 1
#

Secondary structure (DSSP, 8-state):
-HHHHHSPTT-EEEEEES--TTHHHHHHHH-HHHHHHSEEEEEE--TT----HHHHHHHHTT-SEEEEEEETT-HHHHHHHTTSEEEEEEEETTEEEEEEE--

pLDDT: mean 83.28, std 11.9, range [50.72, 97.5]

Sequence (103 aa):
EALRNDALPGARVVVGGDEASGAQRVFDDTYAFLQQQFDVTSVQTDWWYPDWEPRMARAAHGHDQTWLYAPADSPLHAWLDERYTRIATFDLNGWQLSGWDTR